Protein AF-A0A7J6T5S1-F1 (afdb_monomer_lite)

Radius of gyration: 19.06 Å; chains: 1; bounding box: 40×35×54 Å

Secondary structure (DSSP, 8-state):
---SS---TT---HHHHHHHHHHGGGTTSPPPTT-TTHHHHHHHHH-STTHHHHHHH----SSHHHHHHHHHHHSPSS-B---S-S---HHHHHHHHHTTPPBPPTT-SSS---

Sequence (114 aa):
EDFSVTTNGLGPVPEALEAAKEALLTIEHYPPSDFEPAITDLAKFLSPDDWSDTRSRLLLGNGASEMIDMISRLAPKGPWRPGPFATQYQEYRRSAKNAGRIELDWSDVDGGAK

Structure (mmCIF, N/CA/C/O backbone):
data_AF-A0A7J6T5S1-F1
#
_entry.id   AF-A0A7J6T5S1-F1
#
loop_
_atom_site.group_PDB
_atom_site.id
_atom_site.type_symbol
_atom_site.label_atom_id
_atom_site.label_alt_id
_atom_site.label_comp_id
_atom_site.label_asym_id
_atom_site.label_entity_id
_atom_site.label_seq_id
_atom_site.pdbx_PDB_ins_code
_atom_site.Cartn_x
_atom_site.Cartn_y
_atom_site.Cartn_z
_atom_site.occupancy
_atom_site.B_iso_or_equiv
_atom_site.auth_seq_id
_atom_site.auth_comp_id
_atom_site.auth_asym_id
_atom_site.auth_atom_id
_atom_site.pdbx_PDB_model_num
ATOM 1 N N . GLU A 1 1 ? 8.672 23.254 7.490 1.00 64.56 1 GLU A N 1
ATOM 2 C CA . GLU A 1 1 ? 7.773 22.261 6.877 1.00 64.56 1 GLU A CA 1
ATOM 3 C C . GLU A 1 1 ? 8.545 21.562 5.772 1.00 64.56 1 GLU A C 1
ATOM 5 O O . GLU A 1 1 ? 9.335 22.225 5.104 1.00 64.56 1 GLU A O 1
ATOM 10 N N . ASP A 1 2 ? 8.433 20.240 5.679 1.00 79.56 2 ASP A N 1
ATOM 11 C CA . ASP A 1 2 ? 9.159 19.436 4.695 1.00 79.56 2 ASP A CA 1
ATOM 12 C C . ASP A 1 2 ? 8.277 19.225 3.457 1.00 79.56 2 ASP A C 1
ATOM 14 O O . ASP A 1 2 ? 7.269 18.528 3.525 1.00 79.56 2 ASP A O 1
ATOM 18 N N . PHE A 1 3 ? 8.657 19.844 2.336 1.00 82.12 3 PHE A N 1
ATOM 19 C CA . PHE A 1 3 ? 7.961 19.734 1.046 1.00 82.12 3 PHE A CA 1
ATOM 20 C C . PHE A 1 3 ? 8.630 18.733 0.090 1.00 82.12 3 PHE A C 1
ATOM 22 O O . PHE A 1 3 ? 8.308 18.698 -1.097 1.00 82.12 3 PHE A O 1
ATOM 29 N N . SER A 1 4 ? 9.596 17.944 0.570 1.00 84.06 4 SER A N 1
ATOM 30 C CA . SER A 1 4 ? 10.310 16.963 -0.256 1.00 84.06 4 SER A CA 1
ATOM 31 C C . SER A 1 4 ? 9.493 15.695 -0.535 1.00 84.06 4 SER A C 1
ATOM 33 O O . SER A 1 4 ? 9.844 14.921 -1.428 1.00 84.06 4 SER A O 1
ATOM 35 N N . VAL A 1 5 ? 8.388 15.499 0.192 1.00 82.00 5 VAL A N 1
ATOM 36 C CA . VAL A 1 5 ? 7.483 14.349 0.084 1.00 82.00 5 VAL A CA 1
ATOM 37 C C . VAL A 1 5 ? 6.029 14.799 -0.042 1.00 82.00 5 VAL A C 1
ATOM 39 O O . VAL A 1 5 ? 5.642 15.860 0.436 1.00 82.00 5 VAL A O 1
ATOM 42 N N . THR A 1 6 ? 5.190 13.970 -0.660 1.00 85.44 6 THR A N 1
ATOM 43 C CA . THR A 1 6 ? 3.766 14.261 -0.903 1.00 85.44 6 THR A CA 1
ATOM 44 C C . THR A 1 6 ? 2.864 13.876 0.278 1.00 85.44 6 THR A C 1
ATOM 46 O O . THR A 1 6 ? 1.744 13.404 0.082 1.00 85.44 6 THR A O 1
ATOM 49 N N . THR A 1 7 ? 3.357 14.003 1.510 1.00 87.75 7 THR A N 1
ATOM 50 C CA . THR A 1 7 ? 2.612 13.639 2.725 1.00 87.75 7 THR A CA 1
ATOM 51 C C . THR A 1 7 ? 1.574 14.713 3.057 1.00 87.75 7 THR A C 1
ATOM 53 O O . THR A 1 7 ? 1.832 15.902 2.893 1.00 87.75 7 THR A O 1
ATOM 56 N N . ASN A 1 8 ? 0.398 14.313 3.552 1.00 88.31 8 ASN A N 1
ATOM 57 C CA . ASN A 1 8 ? -0.608 15.261 4.034 1.00 88.31 8 ASN A CA 1
ATOM 58 C C . ASN A 1 8 ? -0.078 16.050 5.253 1.00 88.31 8 ASN A C 1
ATOM 60 O O . ASN A 1 8 ? 0.181 15.461 6.302 1.00 88.31 8 ASN A O 1
ATOM 64 N N . GLY A 1 9 ? 0.038 17.376 5.122 1.00 89.25 9 GLY A N 1
ATOM 65 C CA . GLY A 1 9 ? 0.532 18.275 6.175 1.00 89.25 9 GLY A CA 1
ATOM 66 C C . GLY A 1 9 ? -0.453 18.545 7.321 1.00 89.25 9 GLY A C 1
ATOM 67 O O . GLY A 1 9 ? -0.065 19.125 8.330 1.00 89.25 9 GLY A O 1
ATOM 68 N N . LEU A 1 10 ? -1.714 18.113 7.206 1.00 91.19 10 LEU A N 1
ATOM 69 C CA . LEU A 1 10 ? -2.746 18.336 8.230 1.00 91.19 10 LEU A CA 1
ATOM 70 C C . LEU A 1 10 ? -2.664 17.360 9.415 1.00 91.19 10 LEU A C 1
ATOM 72 O O . LEU A 1 10 ? -3.381 17.531 10.399 1.00 91.19 10 LEU A O 1
ATOM 76 N N . GLY A 1 11 ? -1.793 16.352 9.335 1.00 90.38 11 GLY A N 1
ATOM 77 C CA . GLY A 1 11 ? -1.688 15.302 10.344 1.00 90.38 11 GLY A CA 1
ATOM 78 C C . GLY A 1 11 ? -2.838 14.282 10.291 1.00 90.38 11 GLY A C 1
ATOM 79 O O . GLY A 1 11 ? -3.692 14.336 9.400 1.00 90.38 11 GLY A O 1
ATOM 80 N N . PRO A 1 12 ? -2.833 13.295 11.204 1.00 92.88 12 PRO A N 1
ATOM 81 C CA . PRO A 1 12 ? -3.870 12.273 11.268 1.00 92.88 12 PRO A CA 1
ATOM 82 C C . PRO A 1 12 ? -5.182 12.830 11.835 1.00 92.88 12 PRO A C 1
ATOM 84 O O . PRO A 1 12 ? -5.185 13.717 12.687 1.00 92.88 12 PRO A O 1
ATOM 87 N N . VAL A 1 13 ? -6.300 12.245 11.407 1.00 95.31 13 VAL A N 1
ATOM 88 C CA . VAL A 1 13 ? -7.620 12.499 11.999 1.00 95.31 13 VAL A CA 1
ATOM 89 C C . VAL A 1 13 ? -7.612 12.014 13.463 1.00 95.31 13 VAL A C 1
ATOM 91 O O . VAL A 1 13 ? -7.220 10.864 13.689 1.00 95.31 13 VAL A O 1
ATOM 94 N N . PRO A 1 14 ? -8.017 12.832 14.458 1.00 96.31 14 PRO A N 1
ATOM 95 C CA . PRO A 1 14 ? -7.948 12.461 15.876 1.00 96.31 14 PRO A CA 1
ATOM 96 C C . PRO A 1 14 ? -8.652 11.141 16.204 1.00 96.31 14 PRO A C 1
ATOM 98 O O . PRO A 1 14 ? -8.095 10.294 16.895 1.00 96.31 14 PRO A O 1
ATOM 101 N N . GLU A 1 15 ? -9.839 10.920 15.647 1.00 97.00 15 GLU A N 1
ATOM 102 C CA . GLU A 1 15 ? -10.628 9.706 15.854 1.00 97.00 15 GLU A CA 1
ATOM 103 C C . GLU A 1 15 ? -9.929 8.468 15.279 1.00 97.00 15 GLU A C 1
ATOM 105 O O . GLU A 1 15 ? -9.981 7.392 15.872 1.00 97.00 15 GLU A O 1
ATOM 110 N N . ALA A 1 16 ? -9.219 8.618 14.156 1.00 94.69 16 ALA A N 1
ATOM 111 C CA . ALA A 1 16 ? -8.421 7.538 13.584 1.00 94.69 16 ALA A CA 1
ATOM 112 C C . ALA A 1 16 ? -7.209 7.201 14.468 1.00 94.69 16 ALA A C 1
ATOM 114 O O . ALA A 1 16 ? -6.833 6.035 14.578 1.00 94.69 16 ALA A O 1
ATOM 115 N N . LEU A 1 17 ? -6.614 8.204 15.124 1.00 96.50 17 LEU A N 1
ATOM 116 C CA . LEU A 1 17 ? -5.517 7.994 16.066 1.00 96.50 17 LEU A CA 1
ATOM 117 C C . LEU A 1 17 ? -5.985 7.251 17.323 1.00 96.50 17 LEU A C 1
ATOM 119 O O . LEU A 1 17 ? -5.293 6.341 17.772 1.00 96.50 17 LEU A O 1
ATOM 123 N N . GLU A 1 18 ? -7.148 7.603 17.874 1.00 97.44 18 GLU A N 1
ATOM 124 C CA . GLU A 1 18 ? -7.719 6.876 19.015 1.00 97.44 18 GLU A CA 1
ATOM 125 C C . GLU A 1 18 ? -8.086 5.436 18.638 1.00 97.44 18 GLU A C 1
ATOM 127 O O . GLU A 1 18 ? -7.698 4.507 19.341 1.00 97.44 18 GLU A O 1
ATOM 132 N N . ALA A 1 19 ? -8.714 5.215 17.478 1.00 95.12 19 ALA A N 1
ATOM 133 C CA . ALA A 1 19 ? -8.995 3.864 16.990 1.00 95.12 19 ALA A CA 1
ATOM 134 C C . ALA A 1 19 ? -7.716 3.021 16.821 1.00 95.12 19 ALA A C 1
ATOM 136 O O . ALA A 1 19 ? -7.693 1.842 17.176 1.00 95.12 19 ALA A O 1
ATOM 137 N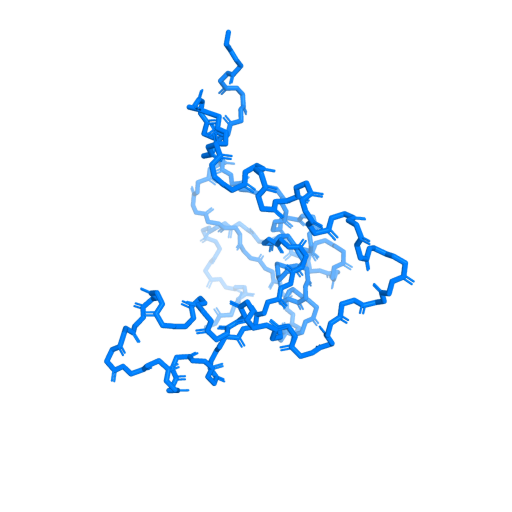 N . ALA A 1 20 ? -6.628 3.626 16.330 1.00 94.94 20 ALA A N 1
ATOM 138 C CA . ALA A 1 20 ? -5.338 2.953 16.220 1.00 94.94 20 ALA A CA 1
ATOM 139 C C . ALA A 1 20 ? -4.745 2.595 17.593 1.00 94.94 20 ALA A C 1
ATOM 141 O O . ALA A 1 20 ? -4.182 1.512 17.740 1.00 94.94 20 ALA A O 1
ATOM 142 N N . LYS A 1 21 ? -4.882 3.465 18.604 1.00 96.88 21 LYS A N 1
ATOM 143 C CA . LYS A 1 21 ? -4.447 3.168 19.980 1.00 96.88 21 LYS A CA 1
ATOM 144 C C . LYS A 1 21 ? -5.222 1.999 20.578 1.00 96.88 21 LYS A C 1
ATOM 146 O O . LYS A 1 21 ? -4.604 1.119 21.164 1.00 96.88 21 LYS A O 1
ATOM 151 N N . GLU A 1 22 ? -6.538 1.969 20.400 1.00 96.06 22 GLU A N 1
ATOM 152 C CA . GLU A 1 22 ? -7.377 0.869 20.887 1.00 96.06 22 GLU A CA 1
ATOM 153 C C . GLU A 1 22 ? -7.019 -0.458 20.207 1.00 96.06 22 GLU A C 1
ATOM 155 O O . GLU A 1 22 ? -6.909 -1.487 20.871 1.00 96.06 22 GLU A O 1
ATOM 160 N N . ALA A 1 23 ? -6.730 -0.446 18.901 1.00 93.19 23 ALA A N 1
ATOM 161 C CA . ALA A 1 23 ? -6.308 -1.648 18.181 1.00 93.19 23 ALA A CA 1
ATOM 162 C C . ALA A 1 23 ? -5.018 -2.272 18.756 1.00 93.19 23 ALA A C 1
ATOM 164 O O . ALA A 1 23 ? -4.879 -3.498 18.761 1.00 93.19 23 ALA A O 1
ATOM 165 N N . LEU A 1 24 ? -4.101 -1.458 19.302 1.00 95.56 24 LEU A N 1
ATOM 166 C CA . LEU A 1 24 ? -2.873 -1.950 19.943 1.00 95.56 24 LEU A CA 1
ATOM 167 C C . LEU A 1 24 ? -3.145 -2.827 21.170 1.00 95.56 24 LEU A C 1
ATOM 169 O O . LEU A 1 24 ? -2.293 -3.643 21.512 1.00 95.56 24 LEU A O 1
ATOM 173 N N . LEU A 1 25 ? -4.310 -2.700 21.813 1.00 95.88 25 LEU A N 1
ATOM 174 C CA . LEU A 1 25 ? -4.688 -3.532 22.959 1.00 95.88 25 LEU A CA 1
ATOM 175 C C . LEU A 1 25 ? -4.949 -4.999 22.587 1.00 95.88 25 LEU A C 1
ATOM 177 O O . LEU A 1 25 ? -5.116 -5.813 23.487 1.00 95.88 25 LEU A O 1
ATOM 181 N N . THR A 1 26 ? -5.012 -5.315 21.290 1.00 93.31 26 THR A N 1
ATOM 182 C CA . THR A 1 26 ? -5.288 -6.665 20.765 1.00 93.31 26 THR A CA 1
ATOM 183 C C . THR A 1 26 ? -4.151 -7.224 19.903 1.00 93.31 26 THR A C 1
ATOM 185 O O . THR A 1 26 ? -4.312 -8.249 19.238 1.00 93.31 26 THR A O 1
ATOM 188 N N . ILE A 1 27 ? -2.993 -6.553 19.891 1.00 94.44 27 ILE A N 1
ATOM 189 C CA . ILE A 1 27 ? -1.859 -6.860 19.003 1.00 94.44 27 ILE A CA 1
ATOM 190 C C . ILE A 1 27 ? -1.202 -8.220 19.288 1.00 94.44 27 ILE A C 1
ATOM 192 O O . ILE A 1 27 ? -0.446 -8.735 18.466 1.00 94.44 27 ILE A O 1
ATOM 196 N N . GLU A 1 28 ? -1.475 -8.820 20.446 1.00 96.19 28 GLU A N 1
ATOM 197 C CA . GLU A 1 28 ? -1.027 -10.167 20.796 1.00 96.19 28 GLU A CA 1
ATOM 198 C C . GLU A 1 28 ? -1.677 -11.264 19.938 1.00 96.19 28 GLU A C 1
ATOM 200 O O . GLU A 1 28 ? -1.190 -12.396 19.917 1.00 96.19 28 GLU A O 1
ATOM 205 N N . HIS A 1 29 ? -2.733 -10.926 19.193 1.00 93.06 29 HIS A N 1
ATOM 206 C CA . HIS A 1 29 ? -3.375 -11.799 18.222 1.00 93.06 29 HIS A CA 1
ATOM 207 C C . HIS A 1 29 ? -3.054 -11.356 16.792 1.00 93.06 29 HIS A C 1
ATOM 209 O O . HIS A 1 29 ? -3.004 -10.167 16.475 1.00 93.06 29 HIS A O 1
ATOM 215 N N . TYR A 1 30 ? -2.877 -12.329 15.896 1.00 93.00 30 TYR A N 1
ATOM 216 C CA . TYR A 1 30 ? -2.803 -12.022 14.471 1.00 93.00 30 TYR A CA 1
ATOM 217 C C . TYR A 1 30 ? -4.124 -11.405 13.992 1.00 93.00 30 TYR A C 1
ATOM 219 O O . TYR A 1 30 ? -5.192 -11.884 14.388 1.00 93.00 30 TYR A O 1
ATOM 227 N N . PRO A 1 31 ? -4.075 -10.391 13.110 1.00 90.56 31 PRO A N 1
ATOM 228 C CA . PRO A 1 31 ? -5.281 -9.880 12.483 1.00 90.56 31 PRO A CA 1
ATOM 229 C C . PRO A 1 31 ? -5.918 -10.954 11.584 1.00 90.56 31 PRO A C 1
ATOM 231 O O . PRO A 1 31 ? -5.226 -11.877 11.133 1.00 90.56 31 PRO A O 1
ATOM 234 N N . PRO A 1 32 ? -7.220 -10.830 11.278 1.00 91.50 32 PRO A N 1
ATOM 235 C CA . PRO A 1 32 ? -7.887 -11.697 10.314 1.00 91.50 32 PRO A CA 1
ATOM 236 C C . PRO A 1 32 ? -7.156 -11.714 8.966 1.00 91.50 32 PRO A C 1
ATOM 238 O O . PRO A 1 32 ? -6.837 -10.670 8.397 1.00 91.50 32 PRO A O 1
ATOM 241 N N . SER A 1 33 ? -6.894 -12.911 8.437 1.00 91.38 33 SER A N 1
ATOM 242 C CA . SER A 1 33 ? -6.156 -13.086 7.176 1.00 91.38 33 SER A CA 1
ATOM 243 C C . SER A 1 33 ? -6.946 -12.669 5.934 1.00 91.38 33 SER A C 1
ATOM 245 O O . SER A 1 33 ? -6.373 -12.510 4.862 1.00 91.38 33 SER A O 1
ATOM 247 N N . ASP A 1 34 ? -8.265 -12.543 6.061 1.00 93.56 34 ASP A N 1
ATOM 248 C CA . ASP A 1 34 ? -9.186 -12.079 5.022 1.00 93.56 34 ASP A CA 1
ATOM 249 C C . ASP A 1 34 ? -9.427 -10.561 5.070 1.00 93.56 34 ASP A C 1
ATOM 251 O O . ASP A 1 34 ? -10.202 -10.039 4.265 1.00 93.56 34 ASP A O 1
ATOM 255 N N . PHE A 1 35 ? -8.725 -9.862 5.971 1.00 93.81 35 PHE A N 1
ATOM 256 C CA . PHE A 1 35 ? -8.784 -8.419 6.189 1.00 93.81 35 PHE A CA 1
ATOM 257 C C . PHE A 1 35 ? -10.146 -7.881 6.650 1.00 93.81 35 PHE A C 1
ATOM 259 O O . PHE A 1 35 ? -10.396 -6.676 6.551 1.00 93.81 35 PHE A O 1
ATOM 266 N N . GLU A 1 36 ? -11.038 -8.733 7.151 1.00 95.00 36 GLU A N 1
ATOM 267 C CA . GLU A 1 36 ? -12.304 -8.269 7.713 1.00 95.00 36 GLU A CA 1
ATOM 268 C C . GLU A 1 36 ? -12.105 -7.622 9.098 1.00 95.00 36 GLU A C 1
ATOM 270 O O . GLU A 1 36 ? -11.236 -8.046 9.864 1.00 95.00 36 GLU A O 1
ATOM 275 N N . PRO A 1 37 ? -12.895 -6.589 9.452 1.00 94.75 37 PRO A N 1
ATOM 276 C CA . PRO A 1 37 ? -13.955 -5.960 8.648 1.00 94.75 37 PRO A CA 1
ATOM 277 C C . PRO A 1 37 ? -13.455 -4.895 7.647 1.00 94.75 37 PRO A C 1
ATOM 279 O O . PRO A 1 37 ? -14.226 -4.392 6.828 1.00 94.75 37 PRO A O 1
ATOM 282 N N . ALA A 1 38 ? -12.167 -4.537 7.695 1.00 95.19 38 ALA A N 1
ATOM 283 C CA . ALA A 1 38 ? -11.618 -3.359 7.019 1.00 95.19 38 ALA A CA 1
ATOM 284 C C . ALA A 1 38 ? -11.842 -3.348 5.497 1.00 95.19 38 ALA A C 1
ATOM 286 O O . ALA A 1 38 ? -12.152 -2.304 4.920 1.00 95.19 38 ALA A O 1
ATOM 287 N N . ILE A 1 39 ? -11.713 -4.497 4.831 1.00 97.00 39 ILE A N 1
ATOM 288 C CA . ILE A 1 39 ? -11.916 -4.591 3.379 1.00 97.00 39 ILE A CA 1
ATOM 289 C C . ILE A 1 39 ? -13.389 -4.406 2.975 1.00 97.00 39 ILE A C 1
ATOM 291 O O . ILE A 1 39 ? -13.670 -3.799 1.939 1.00 97.00 39 ILE A O 1
ATOM 295 N N . THR A 1 40 ? -14.338 -4.868 3.795 1.00 97.50 40 THR A N 1
ATOM 296 C CA . THR A 1 40 ? -15.773 -4.638 3.574 1.00 97.50 40 THR A CA 1
ATOM 297 C C . THR A 1 40 ? -16.143 -3.185 3.829 1.00 97.50 40 THR A C 1
ATOM 299 O O . THR A 1 40 ? -16.887 -2.593 3.043 1.00 97.50 40 THR A O 1
ATOM 302 N N . ASP A 1 41 ? -15.604 -2.583 4.885 1.00 97.25 41 ASP A N 1
ATOM 303 C CA . ASP A 1 41 ? -15.854 -1.176 5.199 1.00 97.25 41 ASP A CA 1
ATOM 304 C C . ASP A 1 41 ? -15.287 -0.249 4.114 1.00 97.25 41 ASP A C 1
ATOM 306 O O . ASP A 1 41 ? -15.963 0.694 3.694 1.00 97.25 41 ASP A O 1
ATOM 310 N N . LEU A 1 42 ? -14.111 -0.571 3.559 1.00 97.38 42 LEU A N 1
ATOM 311 C CA . LEU A 1 42 ? -13.563 0.141 2.404 1.00 97.38 42 LEU A CA 1
ATOM 312 C C . LEU A 1 42 ? -14.462 0.008 1.168 1.00 97.38 42 LEU A C 1
ATOM 314 O O . LEU A 1 42 ? -14.704 0.997 0.477 1.00 97.38 42 LEU A O 1
ATOM 318 N N . ALA A 1 43 ? -14.981 -1.189 0.887 1.00 98.12 43 ALA A N 1
ATOM 319 C CA . ALA A 1 43 ? -15.870 -1.401 -0.252 1.00 98.12 43 ALA A CA 1
ATOM 320 C C . ALA A 1 43 ? -17.154 -0.563 -0.143 1.00 98.12 43 ALA A C 1
ATOM 322 O O . ALA A 1 43 ? -17.549 0.080 -1.114 1.00 98.12 43 ALA A O 1
ATOM 323 N N . LYS A 1 44 ? -17.762 -0.514 1.051 1.00 98.38 44 LYS A N 1
ATOM 324 C CA . LYS A 1 44 ? -18.942 0.319 1.333 1.00 98.38 44 LYS A CA 1
ATOM 325 C C . LYS A 1 44 ? -18.650 1.807 1.203 1.00 98.38 44 LYS A C 1
ATOM 327 O O . LYS A 1 44 ? -19.508 2.544 0.736 1.00 98.38 44 LYS A O 1
ATOM 332 N N . PHE A 1 45 ? -17.461 2.253 1.605 1.00 97.56 45 PHE A N 1
ATOM 333 C CA . PHE A 1 45 ? -17.047 3.644 1.436 1.00 97.56 45 PHE A CA 1
ATOM 334 C C . PHE A 1 45 ? -16.888 4.025 -0.044 1.00 97.56 45 PHE A C 1
ATOM 336 O O . PHE A 1 45 ? -17.345 5.088 -0.455 1.00 97.56 45 PHE A O 1
ATOM 343 N N . LEU A 1 46 ? -16.253 3.163 -0.845 1.00 97.62 46 LEU A N 1
ATOM 344 C CA . LEU A 1 46 ? -15.974 3.432 -2.260 1.00 97.62 46 LEU A CA 1
ATOM 345 C C . LEU A 1 46 ? -17.222 3.343 -3.146 1.00 97.62 46 LEU A C 1
ATOM 347 O O . LEU A 1 46 ? -17.366 4.135 -4.076 1.00 97.62 46 LEU A O 1
ATOM 351 N N . SER A 1 47 ? -18.100 2.376 -2.881 1.00 97.25 47 SER A N 1
ATOM 352 C CA . SER A 1 47 ? -19.325 2.150 -3.648 1.00 97.25 47 SER A CA 1
ATOM 353 C C . SER A 1 47 ? -20.443 1.673 -2.718 1.00 97.25 47 SER A C 1
ATOM 355 O O . SER A 1 47 ? -20.646 0.470 -2.568 1.00 97.25 47 SER A O 1
ATOM 357 N N . PRO A 1 48 ? -21.175 2.592 -2.063 1.00 96.19 48 PRO A N 1
ATOM 358 C CA . PRO A 1 48 ? -22.215 2.224 -1.103 1.00 96.19 48 PRO A CA 1
ATOM 359 C C . PRO A 1 48 ? -23.322 1.338 -1.695 1.00 96.19 48 PRO A C 1
ATOM 361 O O . PRO A 1 48 ? -23.796 0.422 -1.023 1.00 96.19 48 PRO A O 1
ATOM 364 N N . ASP A 1 49 ? -23.703 1.586 -2.952 1.00 97.31 49 ASP A N 1
ATOM 365 C CA . ASP A 1 49 ? -24.825 0.912 -3.619 1.00 97.31 49 ASP A CA 1
ATOM 366 C C . ASP A 1 49 ? -24.454 -0.456 -4.222 1.00 97.31 49 ASP A C 1
ATOM 368 O O . ASP A 1 49 ? -25.326 -1.307 -4.387 1.00 97.31 49 ASP A O 1
ATOM 372 N N . ASP A 1 50 ? -23.172 -0.695 -4.522 1.00 95.56 50 ASP A N 1
ATOM 373 C CA . ASP A 1 50 ? -22.671 -1.951 -5.107 1.00 95.56 50 ASP A CA 1
ATOM 374 C C . ASP A 1 50 ? -21.374 -2.417 -4.424 1.00 95.56 50 ASP A C 1
ATOM 376 O O . ASP A 1 50 ? -20.366 -2.803 -5.035 1.00 95.56 50 ASP A O 1
ATOM 380 N N . TRP A 1 51 ? -21.378 -2.330 -3.094 1.00 97.25 51 TRP A N 1
ATOM 381 C CA . TRP A 1 51 ? -20.211 -2.660 -2.283 1.00 97.25 51 TRP A CA 1
ATOM 382 C C . TRP A 1 51 ? -19.835 -4.138 -2.414 1.00 97.25 51 TRP A C 1
ATOM 384 O O . TRP A 1 51 ? -18.670 -4.478 -2.238 1.00 97.25 51 TRP A O 1
ATOM 394 N N . SER A 1 52 ? -20.788 -5.019 -2.740 1.00 96.81 52 SER A N 1
ATOM 395 C CA . SER A 1 52 ? -20.533 -6.455 -2.884 1.00 96.81 52 SER A CA 1
ATOM 396 C C . SER A 1 52 ? -19.697 -6.771 -4.128 1.00 96.81 52 SER A C 1
ATOM 398 O O . SER A 1 52 ? -18.711 -7.502 -4.000 1.00 96.81 52 SER A O 1
ATOM 400 N N . ASP A 1 53 ? -20.021 -6.204 -5.299 1.00 97.25 53 ASP A N 1
ATOM 401 C CA . ASP A 1 53 ? -19.169 -6.336 -6.491 1.00 97.25 53 ASP A CA 1
ATOM 402 C C . ASP A 1 53 ? -17.812 -5.667 -6.247 1.00 97.25 53 ASP A C 1
ATOM 404 O O . ASP A 1 53 ? -16.768 -6.280 -6.475 1.00 97.25 53 ASP A O 1
ATOM 408 N N . THR A 1 54 ? -17.808 -4.466 -5.662 1.00 97.31 54 THR A N 1
ATOM 409 C CA . THR A 1 54 ? -16.572 -3.735 -5.336 1.00 97.31 54 THR A CA 1
ATOM 410 C C . THR A 1 54 ? -15.654 -4.561 -4.434 1.00 97.31 54 THR A C 1
ATOM 412 O O . THR A 1 54 ? -14.479 -4.756 -4.741 1.00 97.31 54 THR A O 1
ATOM 415 N N . ARG A 1 55 ? -16.197 -5.139 -3.358 1.00 96.81 55 ARG A N 1
ATOM 416 C CA . ARG A 1 55 ? -15.487 -6.012 -2.416 1.00 96.81 55 ARG A CA 1
ATOM 417 C C . ARG A 1 55 ? -14.859 -7.229 -3.095 1.00 96.81 55 ARG A C 1
ATOM 419 O O . ARG A 1 55 ? -13.803 -7.676 -2.649 1.00 96.81 55 ARG A O 1
ATOM 426 N N . SER A 1 56 ? -15.480 -7.757 -4.153 1.00 96.81 56 SER A N 1
ATOM 427 C CA . SER A 1 56 ? -14.956 -8.895 -4.923 1.00 96.81 56 SER A CA 1
ATOM 428 C C . SER A 1 56 ? -13.744 -8.543 -5.797 1.00 96.81 56 SER A C 1
ATOM 430 O O . SER A 1 56 ? -12.990 -9.430 -6.192 1.00 96.81 56 SER A O 1
ATOM 432 N N . ARG A 1 57 ? -13.536 -7.250 -6.079 1.00 95.56 57 ARG A N 1
ATOM 433 C CA . ARG A 1 57 ? -12.445 -6.728 -6.919 1.00 95.56 57 ARG A CA 1
ATOM 434 C C . ARG A 1 57 ? -11.312 -6.091 -6.114 1.00 95.56 57 ARG A C 1
ATOM 436 O O . ARG A 1 57 ? -10.299 -5.711 -6.698 1.00 95.56 57 ARG A O 1
ATOM 443 N N . LEU A 1 58 ? -11.480 -5.946 -4.799 1.00 95.19 58 LEU A N 1
ATOM 444 C CA . LEU A 1 58 ? -10.481 -5.355 -3.915 1.00 95.19 58 LEU A CA 1
ATOM 445 C C . LEU A 1 58 ? -9.472 -6.391 -3.422 1.00 95.19 58 LEU A C 1
ATOM 447 O O . LEU A 1 58 ? -9.812 -7.523 -3.084 1.00 95.19 58 LEU A O 1
ATOM 451 N N . LEU A 1 59 ? -8.228 -5.937 -3.307 1.00 92.06 59 LEU A N 1
ATOM 452 C CA . LEU A 1 59 ? -7.154 -6.609 -2.593 1.00 92.06 59 LEU A CA 1
ATOM 453 C C . LEU A 1 59 ? -6.496 -5.579 -1.674 1.00 92.06 59 LEU A C 1
ATOM 455 O O . LEU A 1 59 ? -6.134 -4.494 -2.133 1.00 92.06 59 LEU A O 1
ATOM 459 N N . LEU A 1 60 ? -6.354 -5.908 -0.390 1.00 93.50 60 LEU A N 1
ATOM 460 C CA . LEU A 1 60 ? -5.574 -5.107 0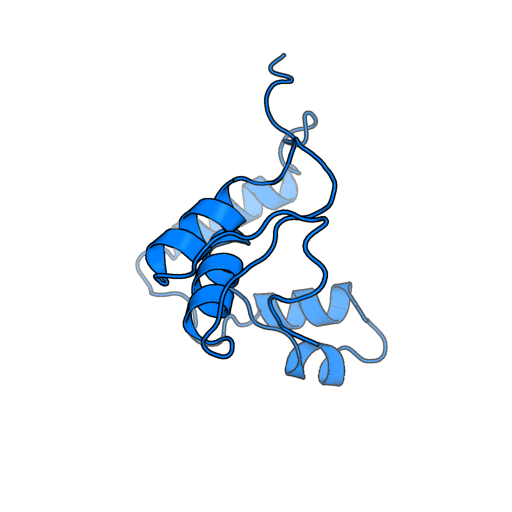.550 1.00 93.50 60 LEU A CA 1
ATOM 461 C C . LEU A 1 60 ? -4.153 -5.656 0.654 1.00 93.50 60 LEU A C 1
ATOM 463 O O . LEU A 1 60 ? -3.918 -6.847 0.464 1.00 93.50 60 LEU A O 1
ATOM 467 N N . GLY A 1 61 ? -3.214 -4.764 0.952 1.00 90.69 61 GLY A N 1
ATOM 468 C CA . GLY A 1 61 ? -1.800 -5.087 1.075 1.00 90.69 61 GLY A CA 1
ATOM 469 C C . GLY A 1 61 ? -1.081 -4.097 1.979 1.00 90.69 61 GLY A C 1
ATOM 470 O O . GLY A 1 61 ? -1.666 -3.124 2.467 1.00 90.69 61 GLY A O 1
ATOM 47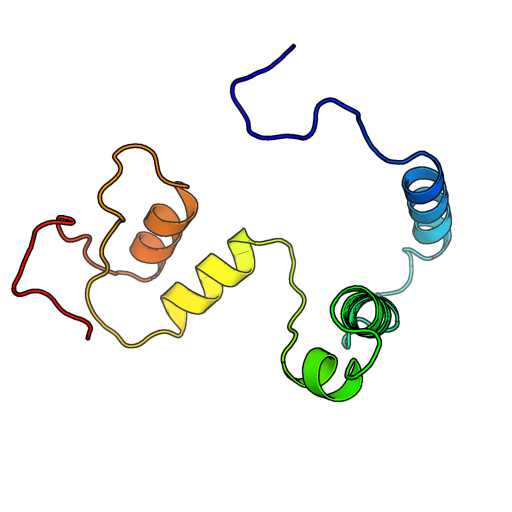1 N N . ASN A 1 62 ? 0.208 -4.331 2.186 1.00 92.31 62 ASN A N 1
ATOM 472 C CA . ASN A 1 62 ? 1.078 -3.550 3.058 1.00 92.31 62 ASN A CA 1
ATOM 473 C C . ASN A 1 62 ? 1.568 -2.256 2.375 1.00 92.31 62 ASN A C 1
ATOM 475 O O . ASN A 1 62 ? 2.765 -1.992 2.243 1.00 92.31 62 ASN A O 1
ATOM 479 N N . GLY A 1 63 ? 0.613 -1.458 1.896 1.00 92.00 63 GLY A N 1
ATOM 480 C CA . GLY A 1 63 ? 0.844 -0.228 1.145 1.00 92.00 63 GLY A CA 1
ATOM 481 C C . GLY A 1 63 ? 1.013 -0.432 -0.365 1.00 92.00 63 GLY A C 1
ATOM 482 O O . GLY A 1 63 ? 1.174 -1.540 -0.874 1.00 92.00 63 GLY A O 1
ATOM 483 N N . ALA A 1 64 ? 0.985 0.679 -1.107 1.00 91.62 64 ALA A N 1
ATOM 484 C CA . ALA A 1 64 ? 0.995 0.659 -2.573 1.00 91.62 64 ALA A CA 1
ATOM 485 C C . ALA A 1 64 ? 2.262 0.015 -3.171 1.00 91.62 64 ALA A C 1
ATOM 487 O O . ALA A 1 64 ? 2.200 -0.605 -4.232 1.00 91.62 64 ALA A O 1
ATOM 488 N N . SER A 1 65 ? 3.407 0.123 -2.491 1.00 93.06 65 SER A N 1
ATOM 489 C CA . SER A 1 65 ? 4.679 -0.422 -2.979 1.00 93.06 65 SER A CA 1
ATOM 490 C C . SER A 1 65 ? 4.689 -1.950 -3.060 1.00 93.06 65 SER A C 1
ATOM 492 O O . SER A 1 65 ? 5.336 -2.493 -3.952 1.00 93.06 65 SER A O 1
ATOM 494 N N . GLU A 1 66 ? 3.959 -2.650 -2.184 1.00 93.88 66 GLU A N 1
ATOM 495 C CA . GLU A 1 66 ? 3.825 -4.111 -2.262 1.00 93.88 66 GLU A CA 1
ATOM 496 C C . GLU A 1 66 ? 3.083 -4.522 -3.536 1.00 93.88 66 GLU A C 1
ATOM 498 O O . GLU A 1 66 ? 3.548 -5.389 -4.275 1.00 93.88 66 GLU A O 1
ATOM 503 N N . MET A 1 67 ? 1.975 -3.843 -3.845 1.00 92.44 67 MET A N 1
ATOM 504 C CA . MET A 1 67 ? 1.207 -4.097 -5.064 1.00 92.44 67 MET A CA 1
ATOM 505 C C . MET A 1 67 ? 2.047 -3.839 -6.322 1.00 92.44 67 MET A C 1
ATOM 507 O O . MET A 1 67 ? 2.025 -4.649 -7.249 1.00 92.44 67 MET A O 1
ATOM 511 N N . ILE A 1 68 ? 2.831 -2.755 -6.344 1.00 93.44 68 ILE A N 1
ATOM 512 C CA . ILE A 1 68 ? 3.775 -2.466 -7.436 1.00 93.44 68 ILE A CA 1
ATOM 513 C C . ILE A 1 68 ? 4.794 -3.605 -7.584 1.00 93.44 68 ILE A C 1
ATOM 515 O O . ILE A 1 68 ? 5.080 -4.032 -8.709 1.00 93.44 68 ILE A O 1
ATOM 519 N N . ASP A 1 69 ? 5.307 -4.127 -6.465 1.00 93.56 69 ASP A N 1
ATOM 520 C CA . ASP A 1 69 ? 6.268 -5.228 -6.485 1.00 93.56 69 ASP A CA 1
ATOM 521 C C . ASP A 1 69 ? 5.683 -6.534 -7.014 1.00 93.56 69 ASP A C 1
ATOM 523 O O . ASP A 1 69 ? 6.255 -7.175 -7.901 1.00 93.56 69 ASP A O 1
ATOM 527 N N . ME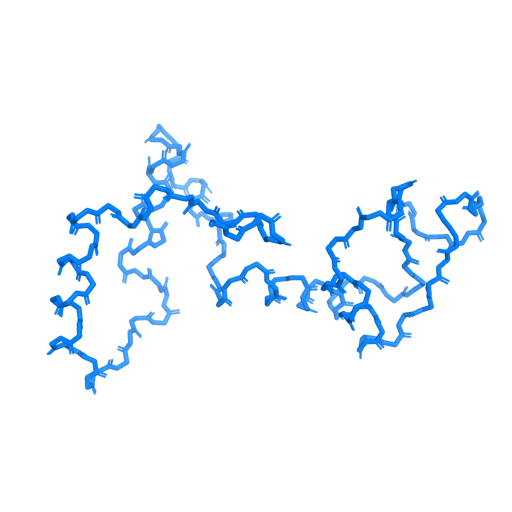T A 1 70 ? 4.500 -6.892 -6.526 1.00 93.88 70 MET A N 1
ATOM 528 C CA . MET A 1 70 ? 3.776 -8.075 -6.967 1.00 93.88 70 MET A CA 1
ATOM 529 C C . MET A 1 70 ? 3.435 -8.014 -8.455 1.00 93.88 70 MET A C 1
ATOM 531 O O . MET A 1 70 ? 3.700 -8.975 -9.179 1.00 93.88 70 MET A O 1
ATOM 535 N N . ILE A 1 71 ? 2.895 -6.890 -8.939 1.00 91.94 71 ILE A N 1
ATOM 536 C CA . ILE A 1 71 ? 2.513 -6.738 -10.349 1.00 91.94 71 ILE A CA 1
ATOM 537 C C . ILE A 1 71 ? 3.731 -6.906 -11.255 1.00 91.94 71 ILE A C 1
ATOM 539 O O . ILE A 1 71 ? 3.659 -7.645 -12.234 1.00 91.94 71 ILE A O 1
ATOM 543 N N . SER A 1 72 ? 4.875 -6.306 -10.920 1.00 91.81 72 SER A N 1
ATOM 544 C CA . SER A 1 72 ? 6.082 -6.430 -11.747 1.00 91.81 72 SER A CA 1
ATOM 545 C C . SER A 1 72 ? 6.584 -7.873 -11.859 1.00 91.81 72 SER A C 1
ATOM 547 O O . SER A 1 72 ? 7.143 -8.240 -12.897 1.00 91.81 72 SER A O 1
ATOM 549 N N . ARG A 1 73 ? 6.366 -8.705 -10.831 1.00 91.94 73 ARG A N 1
ATOM 550 C CA . ARG A 1 73 ? 6.723 -10.136 -10.827 1.00 91.94 73 ARG A CA 1
ATOM 551 C C . ARG A 1 73 ? 5.708 -11.013 -11.559 1.00 91.94 73 ARG A C 1
ATOM 553 O O . ARG A 1 73 ? 6.109 -11.982 -12.196 1.00 91.94 73 ARG A O 1
ATOM 560 N N . LEU A 1 74 ? 4.420 -10.696 -11.440 1.00 93.44 74 LEU A N 1
ATOM 561 C CA . LEU A 1 74 ? 3.321 -11.506 -11.979 1.00 93.44 74 LEU A CA 1
ATOM 562 C C . LEU A 1 74 ? 2.961 -11.156 -13.427 1.00 93.44 74 LEU A C 1
ATOM 564 O O . LEU A 1 74 ? 2.457 -12.010 -14.155 1.00 93.44 74 LEU A O 1
ATOM 568 N N . ALA A 1 75 ? 3.208 -9.918 -13.854 1.00 91.56 75 ALA A N 1
ATOM 569 C CA . ALA A 1 75 ? 2.935 -9.482 -15.216 1.00 91.56 75 ALA A CA 1
ATOM 570 C C . ALA A 1 75 ? 3.753 -10.292 -16.241 1.00 91.56 75 ALA A C 1
ATOM 572 O O . ALA A 1 75 ? 4.845 -10.777 -15.917 1.00 91.56 75 ALA A O 1
ATOM 573 N N . PRO A 1 76 ? 3.288 -10.393 -17.501 1.00 91.50 76 PRO A N 1
ATOM 574 C CA . PRO A 1 76 ? 4.013 -11.087 -18.557 1.00 91.50 76 PRO A CA 1
ATOM 575 C C . PRO A 1 76 ? 5.490 -10.685 -18.627 1.00 91.50 76 PRO A C 1
ATOM 577 O O . PRO A 1 76 ? 5.858 -9.525 -18.391 1.00 91.50 76 PRO A O 1
ATOM 580 N N . LYS A 1 77 ? 6.347 -11.664 -18.934 1.00 89.69 77 LYS A N 1
ATOM 581 C CA . LYS A 1 77 ? 7.779 -11.419 -19.122 1.00 89.69 77 LYS A CA 1
ATOM 582 C C . LYS A 1 77 ? 7.981 -10.443 -20.273 1.00 89.69 77 LYS A C 1
ATOM 584 O O . LYS A 1 77 ? 7.321 -10.547 -21.302 1.00 89.69 77 LYS A O 1
ATOM 589 N N . GLY A 1 78 ? 8.927 -9.535 -20.101 1.00 90.25 78 GLY A N 1
ATOM 590 C CA . GLY A 1 78 ? 9.242 -8.532 -21.100 1.00 90.25 78 GLY A CA 1
ATOM 591 C C . GLY A 1 78 ? 9.931 -7.330 -20.475 1.00 90.25 78 GLY A C 1
ATOM 592 O O . GLY A 1 78 ? 10.105 -7.278 -19.249 1.00 90.25 78 GLY A O 1
ATOM 593 N N . PRO A 1 79 ? 10.327 -6.367 -21.311 1.00 90.81 79 PRO A N 1
ATOM 594 C CA . PRO A 1 79 ? 10.807 -5.095 -20.818 1.00 90.81 79 PRO A CA 1
ATOM 595 C C . PRO A 1 79 ? 9.688 -4.341 -20.097 1.00 90.81 79 PRO A C 1
ATOM 597 O O . PRO A 1 79 ? 8.523 -4.749 -20.072 1.00 90.81 79 PRO A O 1
ATOM 600 N N . TRP A 1 80 ? 10.059 -3.236 -19.476 1.00 90.25 80 TRP A N 1
ATOM 601 C CA . TRP A 1 80 ? 9.114 -2.296 -18.902 1.00 90.25 80 TRP A CA 1
ATOM 602 C C . TRP A 1 80 ? 9.454 -0.890 -19.379 1.00 90.25 80 TRP A C 1
ATOM 604 O O . TRP A 1 80 ? 10.560 -0.628 -19.857 1.00 90.25 80 TRP A O 1
ATOM 614 N N . ARG A 1 81 ? 8.485 0.012 -19.258 1.00 89.62 81 ARG A N 1
ATOM 615 C CA . ARG A 1 81 ? 8.608 1.371 -19.763 1.00 89.62 81 ARG A CA 1
ATOM 616 C C . ARG A 1 81 ? 8.124 2.376 -18.7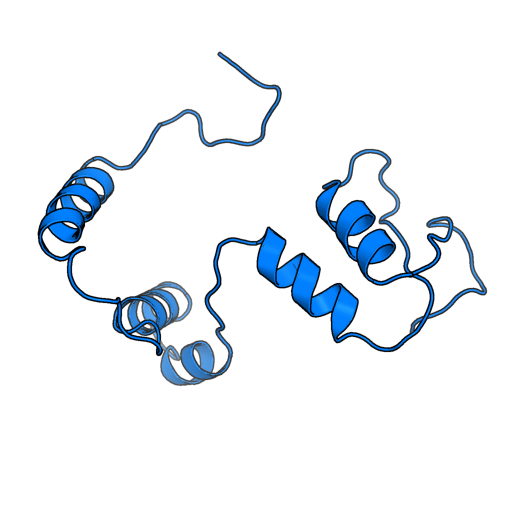21 1.00 89.62 81 ARG A C 1
ATOM 618 O O . ARG A 1 81 ? 7.034 2.179 -18.178 1.00 89.62 81 ARG A O 1
ATOM 625 N N . PRO A 1 82 ? 8.895 3.438 -18.447 1.00 88.75 82 PRO A N 1
ATOM 626 C CA . PRO A 1 82 ? 8.448 4.529 -17.601 1.00 88.75 82 PRO A CA 1
ATOM 627 C C . PRO A 1 82 ? 7.441 5.427 -18.333 1.00 88.75 82 PRO A C 1
ATOM 629 O O . PRO A 1 82 ? 7.303 5.387 -19.557 1.00 88.75 82 PRO A O 1
ATOM 632 N N . GLY A 1 83 ? 6.742 6.273 -17.577 1.00 85.12 83 GLY A N 1
ATOM 633 C CA . GLY A 1 83 ? 5.936 7.343 -18.169 1.00 85.12 83 GLY A CA 1
ATOM 634 C C . GLY A 1 83 ? 6.807 8.412 -18.854 1.00 85.12 83 GLY A C 1
ATOM 635 O O . GLY A 1 83 ? 8.020 8.440 -18.656 1.00 85.12 83 GLY A O 1
ATOM 636 N N . PRO A 1 84 ? 6.203 9.354 -19.603 1.00 84.88 84 PRO A N 1
ATOM 637 C CA . PRO A 1 84 ? 6.934 10.408 -20.318 1.00 84.88 84 PRO A CA 1
ATOM 638 C C . PRO A 1 84 ? 7.553 11.474 -19.393 1.00 84.88 84 PRO A C 1
ATOM 640 O O . PRO A 1 84 ? 8.182 12.421 -19.858 1.00 84.88 84 PRO A O 1
ATOM 643 N N . PHE A 1 85 ? 7.349 11.362 -18.079 1.00 82.81 85 PHE A N 1
ATOM 644 C CA . PHE A 1 85 ? 7.782 12.346 -17.096 1.00 82.81 85 PHE A CA 1
ATOM 645 C C . PHE A 1 85 ? 9.076 11.900 -16.412 1.00 82.81 85 PHE A C 1
ATOM 647 O O . PHE A 1 85 ? 9.185 10.773 -15.934 1.00 82.81 85 PHE A O 1
ATOM 654 N N . ALA A 1 86 ? 10.042 12.817 -16.306 1.00 72.75 86 ALA A N 1
ATOM 655 C CA . ALA A 1 86 ? 11.324 12.551 -15.648 1.00 72.75 86 ALA A CA 1
ATOM 656 C C . ALA A 1 86 ? 11.161 12.211 -14.154 1.00 72.75 86 ALA A C 1
ATOM 658 O O . ALA A 1 86 ? 11.877 11.360 -13.618 1.00 72.75 86 ALA A O 1
ATOM 659 N N . THR A 1 87 ? 10.195 12.855 -13.493 1.00 70.31 87 THR A N 1
ATOM 660 C CA . THR A 1 87 ? 9.853 12.596 -12.094 1.00 70.31 87 THR A CA 1
ATOM 661 C C . THR A 1 87 ? 8.761 11.540 -12.032 1.00 70.31 87 THR A C 1
ATOM 663 O O . THR A 1 87 ? 7.590 11.822 -12.272 1.00 70.31 87 THR A O 1
ATOM 666 N N . GLN A 1 88 ? 9.152 10.319 -11.684 1.00 78.00 88 GLN A N 1
ATOM 667 C CA . GLN A 1 88 ? 8.230 9.223 -11.410 1.00 78.00 88 GLN A CA 1
ATOM 668 C C . GLN A 1 88 ? 8.539 8.590 -10.061 1.00 78.00 88 GLN A C 1
ATOM 670 O O . GLN A 1 88 ? 9.666 8.671 -9.555 1.00 78.00 88 GLN A O 1
ATOM 675 N N . TYR A 1 89 ? 7.540 7.916 -9.502 1.00 84.25 89 TYR A N 1
ATOM 676 C CA . TYR A 1 89 ? 7.707 7.167 -8.269 1.00 84.25 89 TYR A CA 1
ATOM 677 C C . TYR A 1 89 ? 8.736 6.045 -8.481 1.00 84.25 89 TYR A C 1
ATOM 679 O O . TYR A 1 89 ? 8.537 5.142 -9.294 1.00 84.25 89 TYR A O 1
ATOM 687 N N . GLN A 1 90 ? 9.876 6.126 -7.789 1.00 89.88 90 GLN A N 1
ATOM 688 C CA . GLN A 1 90 ? 11.033 5.255 -8.052 1.00 89.88 90 GLN A CA 1
ATOM 689 C C . GLN A 1 90 ? 10.775 3.779 -7.716 1.00 89.88 90 GLN A C 1
ATOM 691 O O . GLN A 1 90 ? 11.528 2.908 -8.152 1.00 89.88 90 GLN A O 1
ATOM 696 N N . GLU A 1 91 ? 9.686 3.485 -7.008 1.00 91.38 91 GLU A N 1
ATOM 697 C CA . GLU A 1 91 ? 9.242 2.123 -6.723 1.00 91.38 91 GLU A CA 1
ATOM 698 C C . GLU A 1 91 ? 8.958 1.307 -7.985 1.00 91.38 91 GLU A C 1
ATOM 700 O O . GLU A 1 91 ? 9.306 0.128 -8.027 1.00 91.38 91 GLU A O 1
ATOM 705 N N . TYR A 1 92 ? 8.451 1.933 -9.054 1.00 92.12 92 TYR A N 1
ATOM 706 C CA . TYR A 1 92 ? 8.265 1.254 -10.340 1.00 92.12 92 TYR A CA 1
ATOM 707 C C . TYR A 1 92 ? 9.602 0.767 -10.917 1.00 92.12 92 TYR A C 1
ATOM 709 O O . TYR A 1 92 ? 9.742 -0.408 -11.252 1.00 92.12 92 TYR A O 1
ATOM 717 N N . ARG A 1 93 ? 10.623 1.642 -10.947 1.00 92.19 93 ARG A N 1
ATOM 718 C CA . ARG A 1 93 ? 11.986 1.297 -11.400 1.00 92.19 93 ARG A CA 1
ATOM 719 C C . ARG A 1 93 ? 12.601 0.198 -10.553 1.00 92.19 93 ARG A C 1
ATOM 721 O O . ARG A 1 93 ? 13.138 -0.775 -11.081 1.00 92.19 93 ARG A O 1
ATOM 728 N N . ARG A 1 94 ? 12.544 0.371 -9.230 1.00 94.31 94 ARG A N 1
ATOM 729 C CA . ARG A 1 94 ? 13.117 -0.570 -8.266 1.00 94.31 94 ARG A CA 1
ATOM 730 C C . ARG A 1 94 ? 12.508 -1.953 -8.443 1.00 94.31 94 ARG A C 1
ATOM 732 O O . ARG A 1 94 ? 13.240 -2.933 -8.552 1.00 94.31 94 ARG A O 1
ATOM 739 N N . SER A 1 95 ? 11.185 -2.016 -8.513 1.00 94.94 95 SER A N 1
ATOM 740 C CA . SER A 1 95 ? 10.465 -3.267 -8.672 1.00 94.94 95 SER A CA 1
ATOM 741 C C . SER A 1 95 ? 10.748 -3.939 -10.017 1.00 94.94 95 SER A C 1
ATOM 743 O O . SER A 1 95 ? 11.075 -5.126 -10.059 1.00 94.94 95 SER A O 1
ATOM 745 N N . ALA A 1 96 ? 10.720 -3.185 -11.116 1.00 93.62 96 ALA A N 1
ATOM 746 C CA . ALA A 1 96 ? 11.015 -3.724 -12.435 1.00 93.62 96 ALA A CA 1
ATOM 747 C C . ALA A 1 96 ? 12.445 -4.284 -12.525 1.00 93.62 96 ALA A C 1
ATOM 749 O O . ALA A 1 96 ? 12.646 -5.385 -13.043 1.00 93.62 96 ALA A O 1
ATOM 750 N N . LYS A 1 97 ? 13.426 -3.585 -11.937 1.00 93.56 97 LYS A N 1
ATOM 751 C CA . LYS A 1 97 ? 14.808 -4.069 -11.811 1.00 93.56 97 LYS A CA 1
ATOM 752 C C . LYS A 1 97 ? 14.887 -5.359 -10.990 1.00 93.56 97 LYS A C 1
ATOM 754 O O . LYS A 1 97 ? 15.561 -6.296 -11.410 1.00 93.56 97 LYS A O 1
ATOM 759 N N . ASN A 1 98 ? 14.187 -5.432 -9.857 1.00 94.69 98 ASN A N 1
ATOM 760 C CA . ASN A 1 98 ? 14.134 -6.639 -9.022 1.00 94.69 98 ASN A CA 1
ATOM 761 C C . ASN A 1 98 ? 13.479 -7.823 -9.749 1.00 94.69 98 ASN A C 1
ATOM 763 O O . ASN A 1 98 ? 13.876 -8.968 -9.546 1.00 94.69 98 ASN A O 1
ATOM 767 N N . ALA A 1 99 ? 12.513 -7.549 -10.626 1.00 94.94 99 ALA A N 1
ATOM 768 C CA . ALA A 1 99 ? 11.885 -8.532 -11.502 1.00 94.94 99 ALA A CA 1
ATOM 769 C C . ALA A 1 99 ? 12.732 -8.879 -12.748 1.00 94.94 99 ALA A C 1
ATOM 771 O O . ALA A 1 99 ? 12.291 -9.665 -13.586 1.00 94.94 99 ALA A O 1
ATOM 772 N N . GLY A 1 100 ? 13.936 -8.310 -12.892 1.00 94.50 100 GLY A N 1
ATOM 773 C CA . GLY A 1 100 ? 14.840 -8.570 -14.015 1.00 94.50 100 GLY A CA 1
ATOM 774 C C . GLY A 1 100 ? 14.376 -7.975 -15.348 1.00 94.50 100 GLY A C 1
ATOM 775 O O . GLY A 1 100 ? 14.756 -8.476 -16.406 1.00 94.50 100 GLY A O 1
ATOM 776 N N . ARG A 1 101 ? 13.538 -6.934 -15.321 1.00 93.25 101 ARG A N 1
ATOM 777 C CA . ARG A 1 101 ? 13.024 -6.267 -16.522 1.00 93.25 101 ARG A CA 1
ATOM 778 C C . ARG A 1 101 ? 14.011 -5.218 -17.027 1.00 93.25 101 ARG A C 1
ATOM 780 O O . ARG A 1 101 ? 14.589 -4.463 -16.248 1.00 93.25 101 ARG A O 1
ATOM 787 N N . ILE A 1 102 ? 14.152 -5.140 -18.345 1.00 93.31 102 ILE A N 1
ATOM 788 C CA . ILE A 1 102 ? 14.944 -4.109 -19.025 1.00 93.31 102 ILE A CA 1
ATOM 789 C C . ILE A 1 102 ? 14.093 -2.834 -19.125 1.00 93.31 102 ILE A C 1
ATOM 791 O O . ILE A 1 102 ? 12.951 -2.915 -19.575 1.00 93.31 102 ILE A O 1
ATOM 795 N N . GLU A 1 103 ? 14.623 -1.690 -18.679 1.00 90.81 103 GLU A N 1
ATOM 796 C CA . GLU A 1 103 ? 13.983 -0.374 -18.857 1.00 90.81 103 GLU A CA 1
ATOM 797 C C . 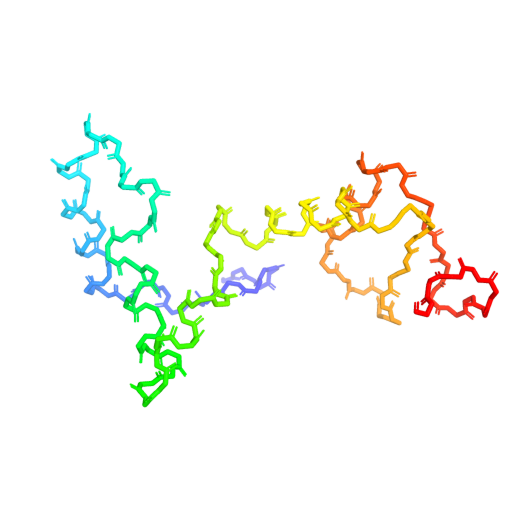GLU A 1 103 ? 14.179 0.096 -20.301 1.00 90.81 103 GLU A C 1
ATOM 799 O O . GLU A 1 103 ? 15.309 0.137 -20.787 1.00 90.81 103 GLU A O 1
ATOM 804 N N . LEU A 1 104 ? 13.077 0.426 -20.973 1.00 90.75 104 LEU A N 1
ATOM 805 C CA . LEU A 1 104 ? 13.066 1.096 -22.275 1.00 90.75 104 LEU A CA 1
ATOM 806 C C . LEU A 1 104 ? 12.938 2.606 -22.100 1.00 90.75 104 LEU A C 1
ATOM 808 O O . LEU A 1 104 ? 12.459 3.073 -21.061 1.00 90.75 104 LEU A O 1
ATOM 812 N N . ASP A 1 105 ? 13.278 3.365 -23.139 1.00 87.25 105 ASP A N 1
ATOM 813 C CA . ASP A 1 105 ? 12.887 4.767 -23.190 1.00 87.25 105 ASP A CA 1
ATOM 814 C C . ASP A 1 105 ? 11.363 4.876 -23.350 1.00 87.25 105 ASP A C 1
ATOM 816 O O . ASP A 1 105 ? 10.698 4.019 -23.946 1.00 87.25 105 ASP A O 1
ATOM 820 N N . TRP A 1 106 ? 10.781 5.946 -22.811 1.00 83.94 106 TRP A N 1
ATOM 821 C CA . TRP A 1 106 ? 9.347 6.185 -22.946 1.00 83.94 106 TRP A CA 1
ATOM 822 C C . TRP A 1 106 ? 8.927 6.330 -24.424 1.00 83.94 106 TRP A C 1
ATOM 824 O O . TRP A 1 106 ? 7.798 5.978 -24.776 1.00 83.94 106 TRP A O 1
ATOM 834 N N . SER A 1 107 ? 9.833 6.821 -25.278 1.00 84.75 107 SER A N 1
ATOM 835 C CA . SER A 1 107 ? 9.617 7.100 -26.701 1.00 84.75 107 SER A CA 1
ATOM 836 C C . SER A 1 107 ? 9.898 5.916 -27.633 1.00 84.75 107 SER A C 1
ATOM 838 O O . SER A 1 107 ? 9.590 5.999 -28.823 1.00 84.75 107 SER A O 1
ATOM 840 N N . ASP A 1 108 ? 10.414 4.795 -27.116 1.00 81.56 108 ASP A N 1
ATOM 841 C CA . ASP A 1 108 ? 10.717 3.619 -27.933 1.00 81.56 108 ASP A CA 1
ATOM 842 C C . ASP A 1 108 ? 9.439 3.033 -28.559 1.00 81.56 108 ASP A C 1
ATOM 844 O O . ASP A 1 108 ? 8.495 2.631 -27.872 1.00 81.56 108 ASP A O 1
ATOM 848 N N . VAL A 1 109 ? 9.393 2.927 -29.885 1.00 68.69 109 VAL A N 1
ATOM 849 C CA . VAL A 1 109 ? 8.217 2.414 -30.613 1.00 68.69 109 VAL A CA 1
ATOM 850 C C . VAL A 1 109 ? 8.165 0.881 -30.705 1.00 68.69 109 VAL A C 1
ATOM 852 O O . VAL A 1 109 ? 7.072 0.331 -30.803 1.00 68.69 109 VAL A O 1
ATOM 855 N N . ASP A 1 110 ? 9.296 0.181 -30.543 1.00 62.47 110 ASP A N 1
ATOM 856 C CA . ASP A 1 110 ? 9.437 -1.235 -30.946 1.00 62.47 110 ASP A CA 1
ATOM 857 C C . ASP A 1 110 ? 9.807 -2.226 -29.816 1.00 62.47 110 ASP A C 1
ATOM 859 O O . ASP A 1 110 ? 10.489 -3.224 -30.039 1.00 62.47 110 ASP A O 1
ATOM 863 N N . GLY A 1 111 ? 9.345 -1.992 -28.582 1.00 54.47 111 GLY A N 1
ATOM 864 C CA . GLY A 1 111 ? 9.803 -2.763 -27.409 1.00 54.47 111 GLY A CA 1
ATOM 865 C C . GLY A 1 111 ? 8.782 -3.589 -26.609 1.00 54.47 111 GLY A C 1
ATOM 866 O O . GLY A 1 111 ? 9.207 -4.341 -25.746 1.00 54.47 111 GLY A O 1
ATOM 867 N N . GLY A 1 112 ? 7.469 -3.504 -26.862 1.00 48.19 112 GLY A N 1
ATOM 868 C CA . GLY A 1 112 ? 6.422 -4.234 -26.103 1.00 48.19 112 GLY A CA 1
ATOM 869 C C . GLY A 1 112 ? 6.107 -3.638 -24.712 1.00 48.19 112 GLY A C 1
ATOM 870 O O . GLY A 1 112 ? 6.959 -3.005 -24.099 1.00 48.19 112 GLY A O 1
ATOM 871 N N . ALA A 1 113 ? 4.899 -3.749 -24.146 1.00 40.53 113 ALA A N 1
ATOM 872 C CA . ALA A 1 113 ? 3.710 -4.536 -24.489 1.00 40.53 113 ALA A CA 1
ATOM 873 C C . ALA A 1 113 ? 2.542 -3.655 -24.993 1.00 40.53 113 ALA A C 1
ATOM 875 O O . ALA A 1 113 ? 2.355 -2.541 -24.504 1.00 40.53 113 ALA A O 1
ATOM 876 N N . LYS A 1 114 ? 1.766 -4.167 -25.958 1.00 41.28 114 LYS A N 1
ATOM 877 C CA . LYS A 1 114 ? 0.352 -3.785 -26.106 1.00 41.28 114 LYS A CA 1
ATOM 878 C C . LYS A 1 114 ? -0.468 -4.530 -25.063 1.00 41.28 114 LYS A C 1
ATOM 880 O O . LYS A 1 114 ? -0.090 -5.690 -24.780 1.00 41.28 114 LYS A O 1
#

Foldseek 3Di:
DDPVDPDDPVDDDPVVVVVVVVVVVVVVDDDDPLPPPPLLVVLCVVPVPPSVVSSVVDDDDPDPLVVLLVCLQPPDDFADEDAPDPDDDCSNVVSVVVNVHHYDYNPDPPGDDD

Organism: Perkinsus olseni (NCBI:txid32597)

InterPro domains:
  IPR015421 Pyridoxal phosphate-dependent transferase, major domain [G3DSA:3.40.640.10] (12-100)
  IPR015422 Pyridoxal phosphate-dependent transferase, small domain [G3DSA:3.90.1150.10] (2-11)
  IPR015424 Pyridoxal phosphate-dependent transferase [SSF53383] (2-101)

pLDDT: mean 89.72, std 10.69, range [40.53, 98.38]